Protein AF-A0A2V7W094-F1 (afdb_monomer_lite)

Radius of gyration: 11.69 Å; chains: 1; bounding box: 25×30×29 Å

Sequence (65 aa):
MRIAKVPVNDTNLKKAAIRLLGQRLVSNESLYIRSKLAPSVTQQEMDDSVLAVRKLPWATIAIVE

Secondary structure (DSSP, 8-state):
-PPPEEE--HHHHHHHHHHHHSSPPPHHHHHHHHHHS-SEEEHHHHHHHHHHHTTS-GGG-----

Foldseek 3Di:
DDQDKDFLDQVLLQVLCCVQPVDGDDPLLSVVLVVPDDRIDGNVSSNVSSVVSVVDPPVPDPPDD

Structure (mmCIF, N/CA/C/O backbone):
data_AF-A0A2V7W094-F1
#
_entry.id   AF-A0A2V7W094-F1
#
loop_
_atom_site.group_PDB
_atom_site.id
_atom_site.type_symbol
_atom_site.label_atom_id
_atom_site.label_alt_id
_atom_site.label_comp_id
_atom_site.label_asym_id
_atom_site.label_entity_id
_atom_site.label_seq_id
_atom_site.pdbx_PDB_ins_code
_atom_site.Cartn_x
_atom_site.Cartn_y
_atom_site.Cartn_z
_atom_site.occupancy
_atom_site.B_iso_or_equiv
_atom_site.auth_seq_id
_atom_site.auth_comp_id
_atom_site.auth_asym_id
_atom_site.auth_atom_id
_atom_site.pdbx_PDB_model_num
ATOM 1 N N . MET A 1 1 ? -5.643 21.203 13.656 1.00 52.38 1 MET A N 1
ATOM 2 C CA . MET A 1 1 ? -5.630 19.811 14.161 1.00 52.38 1 MET A CA 1
ATOM 3 C C . MET A 1 1 ? -4.394 19.130 13.578 1.00 52.38 1 MET A C 1
ATOM 5 O O . MET A 1 1 ? -4.263 19.129 12.362 1.00 52.38 1 MET A O 1
ATOM 9 N N . ARG A 1 2 ? -3.426 18.676 14.389 1.00 69.50 2 ARG A N 1
ATOM 10 C CA . ARG A 1 2 ? -2.248 17.962 13.856 1.00 69.50 2 ARG A CA 1
ATOM 11 C C . ARG A 1 2 ? -2.680 16.538 13.512 1.00 69.50 2 ARG A C 1
ATOM 13 O O . ARG A 1 2 ? -3.143 15.828 14.398 1.00 69.50 2 ARG A O 1
ATOM 20 N N . ILE A 1 3 ? -2.570 16.148 12.245 1.00 78.12 3 ILE A N 1
ATOM 21 C CA . ILE A 1 3 ? -2.852 14.771 11.829 1.00 78.12 3 ILE A CA 1
ATOM 22 C C . ILE A 1 3 ? -1.737 13.889 12.393 1.00 78.12 3 ILE A C 1
ATOM 24 O O . ILE A 1 3 ? -0.554 14.175 12.191 1.00 78.12 3 ILE A O 1
ATOM 28 N N . ALA A 1 4 ? -2.110 12.851 13.140 1.00 86.00 4 ALA A N 1
ATOM 29 C CA . ALA A 1 4 ? -1.149 11.914 13.699 1.00 86.00 4 ALA A CA 1
ATOM 30 C C . ALA A 1 4 ? -0.422 11.179 12.565 1.00 86.00 4 ALA A C 1
ATOM 32 O O . ALA A 1 4 ? -1.055 10.611 11.671 1.00 86.00 4 ALA A O 1
ATOM 33 N N . LYS A 1 5 ? 0.912 11.202 12.610 1.00 89.62 5 LYS A N 1
ATOM 34 C CA . LYS A 1 5 ? 1.760 10.434 11.701 1.00 89.62 5 LYS A CA 1
ATOM 35 C C . LYS A 1 5 ? 2.132 9.107 12.343 1.00 89.62 5 LYS A C 1
ATOM 37 O O . LYS A 1 5 ? 2.400 9.040 13.541 1.00 89.62 5 LYS A O 1
ATOM 42 N N . VAL A 1 6 ? 2.163 8.067 11.529 1.00 90.75 6 VAL A N 1
ATOM 43 C CA . VAL A 1 6 ? 2.577 6.718 11.889 1.00 90.75 6 VAL A CA 1
ATOM 44 C C . VAL A 1 6 ? 3.866 6.365 11.144 1.00 90.75 6 VAL A C 1
ATOM 46 O O . VAL A 1 6 ? 4.063 6.805 10.008 1.00 90.75 6 VAL A O 1
ATOM 49 N N . PRO A 1 7 ? 4.776 5.603 11.770 1.00 93.50 7 PRO A N 1
ATOM 50 C CA . PRO A 1 7 ? 6.005 5.179 11.114 1.00 93.50 7 PRO A CA 1
ATOM 51 C C . PRO A 1 7 ? 5.718 4.148 10.015 1.00 93.50 7 PRO A C 1
ATOM 53 O O . PRO A 1 7 ? 4.902 3.241 10.210 1.00 93.50 7 PRO A O 1
ATOM 56 N N . VAL A 1 8 ? 6.424 4.254 8.888 1.00 92.75 8 VAL A N 1
ATOM 57 C CA . VAL A 1 8 ? 6.339 3.298 7.771 1.00 92.75 8 VAL A CA 1
ATOM 58 C C . VAL A 1 8 ? 7.238 2.098 8.072 1.00 92.75 8 VAL A C 1
ATOM 60 O O . VAL A 1 8 ? 8.397 2.039 7.675 1.00 92.75 8 VAL A O 1
ATOM 63 N N . ASN A 1 9 ? 6.709 1.140 8.831 1.00 92.06 9 ASN A N 1
ATOM 64 C CA . ASN A 1 9 ? 7.390 -0.106 9.187 1.00 92.06 9 ASN A CA 1
ATOM 65 C C . ASN A 1 9 ? 6.556 -1.334 8.789 1.00 92.06 9 ASN A C 1
ATOM 67 O O . ASN A 1 9 ? 5.370 -1.212 8.474 1.00 92.06 9 ASN A O 1
ATOM 71 N N . ASP A 1 10 ? 7.160 -2.526 8.838 1.00 88.81 10 ASP A N 1
ATOM 72 C CA . ASP A 1 10 ? 6.495 -3.792 8.492 1.00 88.81 10 ASP A CA 1
ATOM 73 C C . ASP A 1 10 ? 5.170 -3.990 9.221 1.00 88.81 10 ASP A C 1
ATOM 75 O O . ASP A 1 10 ? 4.174 -4.396 8.626 1.00 88.81 10 ASP A O 1
ATOM 79 N N . THR A 1 11 ? 5.143 -3.695 10.519 1.00 91.75 11 THR A N 1
ATOM 80 C CA . THR A 1 11 ? 3.967 -3.915 11.360 1.00 91.75 11 THR A CA 1
ATOM 81 C C . THR A 1 11 ? 2.792 -3.051 10.912 1.00 91.75 11 THR A C 1
ATOM 83 O O . THR A 1 11 ? 1.673 -3.553 10.795 1.00 91.75 11 THR A O 1
ATOM 86 N N . ASN A 1 12 ? 3.031 -1.769 10.642 1.00 92.56 12 ASN A N 1
ATOM 87 C CA . ASN A 1 12 ? 1.994 -0.833 10.221 1.00 92.56 12 ASN A CA 1
ATOM 88 C C . ASN A 1 12 ? 1.539 -1.107 8.787 1.00 92.56 12 ASN A C 1
ATOM 90 O O . ASN A 1 12 ? 0.334 -1.165 8.545 1.00 92.56 12 ASN A O 1
ATOM 94 N N . LEU A 1 13 ? 2.470 -1.400 7.876 1.00 91.69 13 LEU A N 1
ATOM 95 C CA . LEU A 1 13 ? 2.148 -1.801 6.505 1.00 91.69 13 LEU A CA 1
ATOM 96 C C . LEU A 1 13 ? 1.338 -3.098 6.469 1.00 91.69 13 LEU A C 1
ATOM 98 O O . LEU A 1 13 ? 0.345 -3.192 5.752 1.00 91.69 13 LEU A O 1
ATOM 102 N N . LYS A 1 14 ? 1.702 -4.088 7.290 1.00 91.81 14 LYS A N 1
ATOM 103 C CA . LYS A 1 14 ? 0.953 -5.342 7.420 1.00 91.81 14 LYS A CA 1
ATOM 104 C C . LYS A 1 14 ? -0.456 -5.099 7.951 1.00 91.81 14 LYS A C 1
ATOM 106 O O . LYS A 1 14 ? -1.400 -5.675 7.420 1.00 91.81 14 LYS A O 1
ATOM 111 N N . LYS A 1 15 ? -0.614 -4.259 8.979 1.00 93.38 15 LYS A N 1
ATOM 112 C CA . LYS A 1 15 ? -1.937 -3.899 9.516 1.00 93.38 15 LYS A CA 1
ATOM 113 C C . LYS A 1 15 ? -2.793 -3.194 8.463 1.00 93.38 15 LYS A C 1
ATOM 115 O O . LYS A 1 15 ? -3.946 -3.579 8.286 1.00 93.38 15 LYS A O 1
ATOM 120 N N . ALA A 1 16 ? -2.226 -2.224 7.746 1.00 93.44 16 ALA A N 1
ATOM 121 C CA . ALA A 1 16 ? -2.912 -1.516 6.669 1.00 93.44 16 ALA A CA 1
ATOM 122 C C . ALA A 1 16 ? -3.331 -2.476 5.544 1.00 93.44 16 ALA A C 1
ATOM 124 O O . ALA A 1 16 ? -4.495 -2.499 5.158 1.00 93.44 16 ALA A O 1
ATOM 125 N N . ALA A 1 17 ? -2.431 -3.350 5.094 1.00 93.38 17 ALA A N 1
ATOM 126 C CA . ALA A 1 17 ? -2.707 -4.321 4.038 1.00 93.38 17 ALA A CA 1
ATOM 127 C C . ALA A 1 17 ? -3.785 -5.341 4.420 1.00 93.38 17 ALA A C 1
ATOM 129 O O . ALA A 1 17 ? -4.707 -5.574 3.644 1.00 93.38 17 ALA A O 1
ATOM 130 N N . ILE A 1 18 ? -3.730 -5.897 5.633 1.00 94.19 18 ILE A N 1
ATOM 131 C CA . ILE A 1 18 ? -4.776 -6.806 6.117 1.00 94.19 18 ILE A CA 1
ATOM 132 C C . ILE A 1 18 ? -6.128 -6.090 6.187 1.00 94.19 18 ILE A C 1
ATOM 134 O O . ILE A 1 18 ? -7.128 -6.658 5.761 1.00 94.19 18 ILE A O 1
ATOM 138 N N . ARG A 1 19 ? -6.165 -4.843 6.672 1.00 93.69 19 ARG A N 1
ATOM 139 C CA . ARG A 1 19 ? -7.402 -4.056 6.767 1.00 93.69 19 ARG A CA 1
ATOM 140 C C . ARG A 1 19 ? -7.998 -3.720 5.398 1.00 93.69 19 ARG A C 1
ATOM 142 O O . ARG A 1 19 ? -9.208 -3.802 5.240 1.00 93.69 19 ARG A O 1
ATOM 149 N N . LEU A 1 20 ? -7.168 -3.298 4.446 1.00 93.44 20 LEU A N 1
ATOM 150 C CA . LEU A 1 20 ? -7.622 -2.766 3.157 1.00 93.44 20 LEU A CA 1
ATOM 151 C C . LEU A 1 20 ? -7.817 -3.838 2.091 1.00 93.44 20 LEU A C 1
ATOM 153 O O . LEU A 1 20 ? -8.691 -3.714 1.242 1.00 93.44 20 LEU A O 1
ATOM 157 N N . LEU A 1 21 ? -6.965 -4.860 2.102 1.00 90.94 21 LEU A N 1
ATOM 158 C CA . LEU A 1 21 ? -6.884 -5.854 1.036 1.00 90.94 21 LEU A CA 1
ATOM 159 C C . LEU A 1 21 ? -7.309 -7.249 1.502 1.00 90.94 21 LEU A C 1
ATOM 161 O O . LEU A 1 21 ? -7.447 -8.139 0.670 1.00 90.94 21 LEU A O 1
ATOM 165 N N . GLY A 1 22 ? -7.435 -7.481 2.813 1.00 91.81 22 GLY A N 1
ATOM 166 C CA . G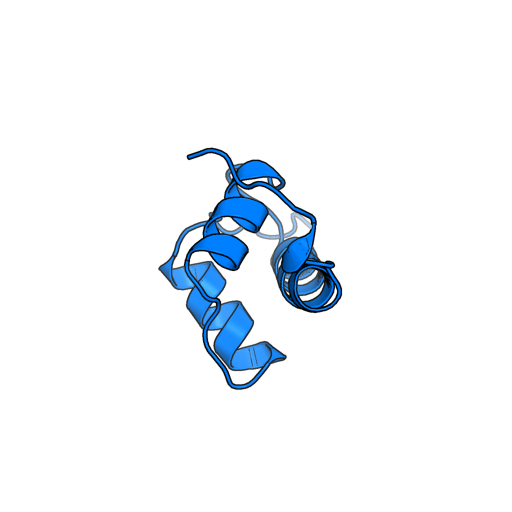LY A 1 22 ? -7.654 -8.820 3.373 1.00 91.81 22 GLY A CA 1
ATOM 167 C C . GLY A 1 22 ? -6.447 -9.757 3.237 1.00 91.81 22 GLY A C 1
ATOM 168 O O . GLY A 1 22 ? -6.532 -10.932 3.581 1.00 91.81 22 GLY A O 1
ATOM 169 N N . GLN A 1 23 ? -5.308 -9.255 2.751 1.00 90.81 23 GLN A N 1
ATOM 170 C CA . GLN A 1 23 ? -4.110 -10.042 2.466 1.00 90.81 23 GLN A CA 1
ATOM 171 C C . GLN A 1 23 ? -2.831 -9.265 2.780 1.00 90.81 23 GLN A C 1
ATOM 173 O O . GLN A 1 23 ? -2.815 -8.036 2.853 1.00 90.81 23 GLN A O 1
ATOM 178 N N . ARG A 1 24 ? -1.734 -10.000 2.977 1.00 89.44 24 ARG A N 1
ATOM 179 C CA . ARG A 1 24 ? -0.418 -9.410 3.248 1.00 89.44 24 ARG A CA 1
ATOM 180 C C . ARG A 1 24 ? 0.200 -8.865 1.963 1.00 89.44 24 ARG A C 1
ATOM 182 O O . ARG A 1 24 ? -0.056 -9.384 0.878 1.00 89.44 24 ARG A O 1
ATOM 189 N N . LEU A 1 25 ? 1.034 -7.840 2.113 1.00 88.25 25 LEU A N 1
ATOM 190 C CA . LEU A 1 25 ? 1.941 -7.425 1.048 1.00 88.25 25 LEU A CA 1
ATOM 191 C C . LEU A 1 25 ? 3.043 -8.468 0.875 1.00 88.25 25 LEU A C 1
ATOM 193 O O . LEU A 1 25 ? 3.501 -9.047 1.866 1.00 88.25 25 LEU A O 1
ATOM 197 N N . VAL A 1 26 ? 3.480 -8.683 -0.362 1.00 88.38 26 VAL A N 1
ATOM 198 C CA . VAL A 1 26 ? 4.719 -9.426 -0.629 1.00 88.38 26 VAL A CA 1
ATOM 199 C C . VAL A 1 26 ? 5.937 -8.536 -0.352 1.00 88.38 26 VAL A C 1
ATOM 201 O O . VAL A 1 26 ? 5.816 -7.309 -0.295 1.00 88.38 26 VAL A O 1
ATOM 204 N N . SER A 1 27 ? 7.122 -9.132 -0.176 1.00 85.19 27 SER A N 1
ATOM 205 C CA . SER A 1 27 ? 8.352 -8.397 0.170 1.00 85.19 27 SER A CA 1
ATOM 206 C C . SER A 1 27 ? 8.595 -7.212 -0.765 1.00 85.19 27 SER A C 1
ATOM 208 O O . SER A 1 27 ? 8.722 -6.085 -0.294 1.00 85.19 27 SER A O 1
ATOM 210 N N . ASN A 1 28 ? 8.497 -7.440 -2.075 1.00 88.38 28 ASN A N 1
ATOM 211 C CA . ASN A 1 28 ? 8.659 -6.429 -3.121 1.00 88.38 28 ASN A CA 1
ATOM 212 C C . ASN A 1 28 ? 7.712 -5.229 -2.956 1.00 88.38 28 ASN A C 1
ATOM 214 O O . ASN A 1 28 ? 8.148 -4.081 -2.994 1.00 88.38 28 ASN A O 1
ATOM 218 N N . GLU A 1 29 ? 6.428 -5.481 -2.690 1.00 89.12 29 GLU A N 1
ATOM 219 C CA . GLU A 1 29 ? 5.432 -4.430 -2.454 1.00 89.12 29 GLU A CA 1
ATOM 220 C C . GLU A 1 29 ? 5.795 -3.592 -1.223 1.00 89.12 29 GLU A C 1
ATOM 222 O O . GLU A 1 29 ? 5.805 -2.362 -1.265 1.00 89.12 29 GLU A O 1
ATOM 227 N N . SER A 1 30 ? 6.130 -4.256 -0.116 1.00 89.38 30 SER A N 1
ATOM 228 C CA . SER A 1 30 ? 6.466 -3.569 1.133 1.00 89.38 30 SER A CA 1
ATOM 229 C C . SER A 1 30 ? 7.796 -2.804 1.076 1.00 89.38 30 SER A C 1
ATOM 231 O O . SER A 1 30 ? 7.927 -1.771 1.735 1.00 89.38 30 SER A O 1
ATOM 233 N N . LEU A 1 31 ? 8.769 -3.279 0.293 1.00 89.12 31 LEU A N 1
ATOM 234 C CA . LEU A 1 31 ? 10.028 -2.580 0.023 1.00 89.12 31 LEU A CA 1
ATOM 235 C C . LEU A 1 31 ? 9.791 -1.336 -0.834 1.00 89.12 31 LEU A C 1
ATOM 237 O O . LEU A 1 31 ? 10.270 -0.254 -0.502 1.00 89.12 31 LEU A O 1
ATOM 241 N N . TYR A 1 32 ? 8.982 -1.460 -1.884 1.0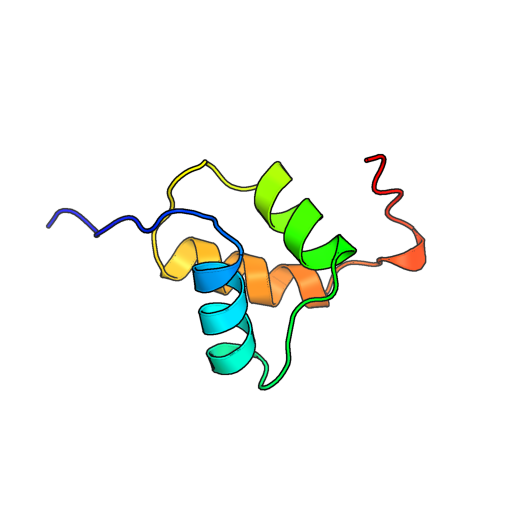0 90.19 32 TYR A N 1
ATOM 242 C CA . TYR A 1 32 ? 8.630 -0.337 -2.746 1.00 90.19 32 TYR A CA 1
ATOM 243 C C . TYR A 1 32 ? 7.903 0.780 -1.989 1.00 90.19 32 TYR A C 1
ATOM 245 O O . TYR A 1 32 ? 8.231 1.953 -2.139 1.00 90.19 32 TYR A O 1
ATOM 253 N N . ILE A 1 33 ? 6.928 0.438 -1.140 1.00 90.69 33 ILE A N 1
ATOM 254 C CA . ILE A 1 33 ? 6.220 1.453 -0.345 1.00 90.69 33 ILE A CA 1
ATOM 255 C C . ILE A 1 33 ? 7.198 2.180 0.583 1.00 90.69 33 ILE A C 1
ATOM 257 O O . ILE A 1 33 ? 7.132 3.402 0.708 1.00 90.69 33 ILE A O 1
ATOM 261 N N . ARG A 1 34 ? 8.139 1.452 1.193 1.00 90.06 34 ARG A N 1
ATOM 262 C CA . ARG A 1 34 ? 9.177 2.039 2.049 1.00 90.06 34 ARG A CA 1
ATOM 263 C C . ARG A 1 34 ? 10.141 2.955 1.306 1.00 90.06 34 ARG A C 1
ATOM 265 O O . ARG A 1 34 ? 10.566 3.943 1.889 1.00 90.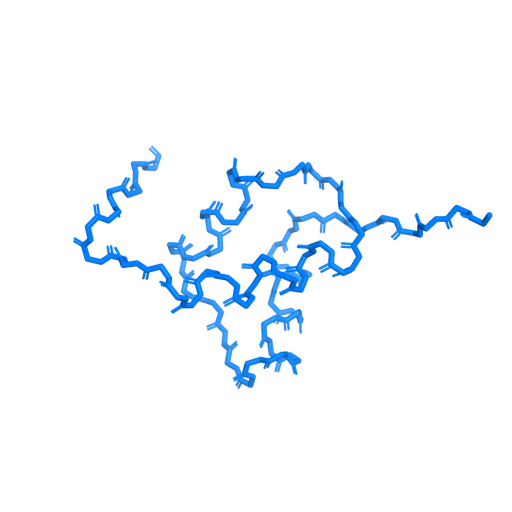06 34 ARG A O 1
ATOM 272 N N . SER A 1 35 ? 10.474 2.656 0.052 1.00 89.44 35 SER A N 1
ATOM 273 C CA . SER A 1 35 ? 11.359 3.516 -0.743 1.00 89.44 35 SER A CA 1
ATOM 274 C C . SER A 1 35 ? 10.660 4.770 -1.273 1.00 89.44 35 SER A C 1
ATOM 276 O O . SER A 1 35 ? 11.320 5.767 -1.561 1.00 89.44 35 SER A O 1
ATOM 278 N N . LYS A 1 36 ? 9.328 4.741 -1.404 1.00 90.00 36 LYS A N 1
ATOM 279 C CA . LYS A 1 36 ? 8.530 5.871 -1.904 1.00 90.00 36 LYS A CA 1
ATOM 280 C C . LYS A 1 36 ? 8.001 6.794 -0.815 1.00 90.00 36 LYS A C 1
ATOM 282 O O . LYS A 1 36 ? 7.861 7.989 -1.066 1.00 90.00 36 LYS A O 1
ATOM 287 N N . LEU A 1 37 ? 7.676 6.261 0.357 1.00 90.44 37 LEU A N 1
ATOM 288 C CA . LEU A 1 37 ? 7.122 7.048 1.452 1.00 90.44 37 LEU A CA 1
ATOM 289 C C . LEU A 1 37 ? 8.206 7.636 2.355 1.00 90.44 37 LEU A C 1
ATOM 291 O O . LEU A 1 37 ? 9.282 7.073 2.534 1.00 90.44 37 LEU A O 1
ATOM 295 N N . ALA A 1 38 ? 7.888 8.769 2.983 1.00 89.50 38 ALA A N 1
ATOM 296 C CA . ALA A 1 38 ? 8.700 9.303 4.068 1.00 89.50 38 ALA A CA 1
ATOM 297 C C . ALA A 1 38 ? 8.708 8.331 5.271 1.00 89.50 38 ALA A C 1
ATOM 299 O O . ALA A 1 38 ? 7.747 7.582 5.457 1.00 89.50 38 ALA A O 1
ATOM 300 N N . PRO A 1 39 ? 9.713 8.388 6.168 1.00 90.69 39 PRO A N 1
ATOM 301 C CA . PRO A 1 39 ? 9.791 7.500 7.337 1.00 90.69 39 PRO A CA 1
ATOM 302 C C . PRO A 1 39 ? 8.561 7.545 8.261 1.00 90.69 39 PRO A C 1
ATOM 304 O O . PRO A 1 39 ? 8.285 6.589 8.988 1.00 90.69 39 PRO A O 1
ATOM 307 N N . SER A 1 40 ? 7.810 8.652 8.237 1.00 92.50 40 SER A N 1
ATOM 308 C CA . SER A 1 40 ? 6.517 8.781 8.908 1.00 92.50 40 SER A CA 1
ATOM 309 C C . SER A 1 40 ? 5.512 9.514 8.023 1.00 92.50 40 SER A C 1
ATOM 311 O O . SER A 1 40 ? 5.806 10.580 7.475 1.00 92.50 40 SER A O 1
ATOM 313 N N . VAL A 1 41 ? 4.315 8.949 7.919 1.00 93.75 41 VAL A N 1
ATOM 314 C CA . VAL A 1 41 ? 3.221 9.436 7.069 1.00 93.75 41 VAL A CA 1
ATOM 315 C C . VAL A 1 41 ? 1.911 9.383 7.837 1.00 93.75 41 VAL A C 1
ATOM 317 O O . VAL A 1 41 ? 1.814 8.758 8.890 1.00 93.75 41 VAL A O 1
ATOM 320 N N . THR A 1 42 ? 0.886 10.054 7.347 1.00 94.44 42 THR A N 1
ATOM 321 C CA . THR A 1 42 ? -0.470 9.895 7.872 1.00 94.44 42 THR A CA 1
ATOM 322 C C . THR A 1 42 ? -1.029 8.513 7.518 1.00 94.44 42 THR A C 1
ATOM 324 O O . THR A 1 42 ? -0.577 7.860 6.578 1.00 94.44 42 THR A O 1
ATOM 327 N N . GLN A 1 43 ? -2.033 8.052 8.268 1.00 90.00 43 GLN A N 1
ATOM 328 C CA . GLN A 1 43 ? -2.710 6.782 7.964 1.00 90.00 43 GLN A CA 1
ATOM 329 C C . GLN A 1 43 ? -3.280 6.762 6.539 1.00 90.00 43 GLN A C 1
ATOM 331 O O . GLN A 1 43 ? -3.138 5.762 5.848 1.00 90.00 43 GLN A O 1
ATOM 336 N N . GLN A 1 44 ? -3.853 7.883 6.089 1.00 91.56 44 GLN A N 1
ATOM 337 C CA . GLN A 1 44 ? -4.424 8.004 4.749 1.00 91.56 44 GLN A CA 1
ATOM 338 C C . GLN A 1 44 ? -3.360 7.809 3.661 1.00 91.56 44 GLN A C 1
ATOM 340 O O . GLN A 1 44 ? -3.545 6.992 2.770 1.00 91.56 44 GLN A O 1
ATOM 345 N N . GLU A 1 45 ? -2.210 8.479 3.778 1.00 93.31 45 GLU A N 1
ATOM 346 C CA . GLU A 1 45 ? -1.110 8.342 2.809 1.00 93.31 45 GLU A CA 1
ATOM 347 C C . GLU A 1 45 ? -0.572 6.903 2.735 1.00 93.31 45 GLU A C 1
ATOM 349 O O . GLU A 1 45 ? -0.229 6.409 1.655 1.00 93.31 45 GLU A O 1
ATOM 354 N N . MET A 1 46 ? -0.503 6.214 3.880 1.00 93.81 46 MET A N 1
ATOM 355 C CA . MET A 1 46 ? -0.110 4.806 3.923 1.00 93.81 46 MET A CA 1
ATOM 356 C C . MET A 1 46 ? -1.149 3.917 3.238 1.00 93.81 46 MET A C 1
ATOM 358 O O . MET A 1 46 ? -0.778 3.056 2.442 1.00 93.81 46 MET A O 1
ATOM 362 N N . ASP A 1 47 ? -2.431 4.135 3.518 1.00 93.56 47 ASP A N 1
ATOM 363 C CA . ASP A 1 47 ? -3.528 3.374 2.926 1.00 93.56 47 ASP A CA 1
ATOM 364 C C . ASP A 1 47 ? -3.585 3.553 1.405 1.00 93.56 47 ASP A C 1
ATOM 366 O O . ASP A 1 47 ? -3.645 2.569 0.662 1.00 93.56 47 ASP A O 1
ATOM 370 N N . ASP A 1 48 ? -3.475 4.797 0.939 1.00 93.88 48 ASP A N 1
ATOM 371 C CA . A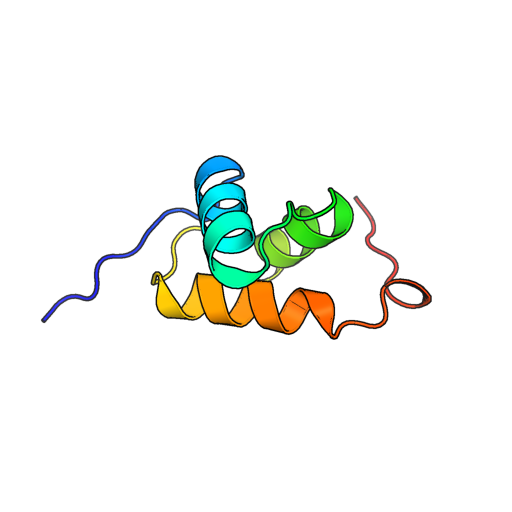SP A 1 48 ? -3.452 5.142 -0.481 1.00 93.88 48 ASP A CA 1
ATOM 372 C C . ASP A 1 48 ? -2.284 4.451 -1.192 1.00 93.88 48 ASP A C 1
ATOM 374 O O . ASP A 1 48 ? -2.450 3.881 -2.273 1.00 93.88 48 ASP A O 1
ATOM 378 N N . SER A 1 49 ? -1.111 4.418 -0.554 1.00 92.69 49 SER A N 1
ATOM 379 C CA . SER A 1 49 ? 0.069 3.737 -1.093 1.00 92.69 49 SER A CA 1
ATOM 380 C C . SER A 1 49 ? -0.107 2.224 -1.150 1.00 92.69 49 SER A C 1
ATOM 382 O O . SER A 1 49 ? 0.268 1.610 -2.146 1.00 92.69 49 SER A O 1
ATOM 384 N N . VAL A 1 50 ? -0.710 1.613 -0.125 1.00 92.88 50 VAL A N 1
ATOM 385 C CA . VAL A 1 50 ? -1.012 0.171 -0.087 1.00 92.88 50 VAL A CA 1
ATOM 386 C C . VAL A 1 50 ? -1.989 -0.220 -1.198 1.00 92.88 50 VAL A C 1
ATOM 388 O O . VAL A 1 50 ? -1.807 -1.254 -1.842 1.00 92.88 50 VAL A O 1
ATOM 391 N N . LEU A 1 51 ? -3.002 0.606 -1.464 1.00 92.50 51 LEU A N 1
ATOM 392 C CA . LEU A 1 51 ? -3.942 0.384 -2.564 1.00 92.50 51 LEU A CA 1
ATOM 393 C C . LEU A 1 51 ? -3.286 0.607 -3.933 1.00 92.50 51 LEU A C 1
ATOM 395 O O . LEU A 1 51 ? -3.521 -0.167 -4.864 1.00 92.50 51 LEU A O 1
ATOM 399 N N . ALA A 1 52 ? -2.453 1.642 -4.063 1.00 91.44 52 ALA A N 1
ATOM 400 C CA . ALA A 1 52 ? -1.748 1.958 -5.301 1.00 91.44 52 ALA A CA 1
ATOM 401 C C . ALA A 1 52 ? -0.755 0.856 -5.690 1.00 91.44 52 ALA A C 1
ATOM 403 O O . ALA A 1 52 ? -0.680 0.493 -6.864 1.00 91.44 52 ALA A O 1
ATOM 404 N N . VAL A 1 53 ? -0.060 0.267 -4.711 1.00 90.50 53 VAL A N 1
ATOM 405 C CA . VAL A 1 53 ? 0.953 -0.776 -4.933 1.00 90.50 53 VAL A CA 1
ATOM 406 C C . VAL A 1 53 ? 0.389 -1.996 -5.670 1.00 90.50 53 VAL A C 1
ATOM 408 O O . VAL A 1 53 ? 1.087 -2.620 -6.464 1.00 90.50 53 VAL A O 1
ATOM 411 N N . ARG A 1 54 ? -0.895 -2.320 -5.467 1.00 86.38 54 ARG A N 1
ATOM 412 C CA . ARG A 1 54 ? -1.564 -3.454 -6.128 1.00 86.38 54 ARG A CA 1
ATOM 41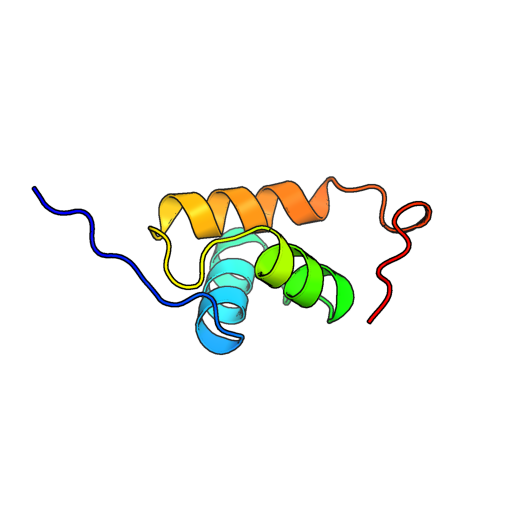3 C C . ARG A 1 54 ? -1.849 -3.227 -7.603 1.00 86.38 54 ARG A C 1
ATOM 415 O O . ARG A 1 54 ? -2.050 -4.187 -8.337 1.00 86.38 54 ARG A O 1
ATOM 422 N N . LYS A 1 55 ? -1.876 -1.969 -8.031 1.00 86.69 55 LYS A N 1
ATOM 423 C CA . LYS A 1 55 ? -2.116 -1.585 -9.425 1.00 86.69 55 LYS A CA 1
ATOM 424 C C . LYS A 1 55 ? -0.817 -1.457 -10.218 1.00 86.69 55 LYS A C 1
ATOM 426 O O . LYS A 1 55 ? -0.861 -1.130 -11.400 1.00 86.69 55 LYS A O 1
ATOM 431 N N . LEU A 1 56 ? 0.332 -1.676 -9.578 1.00 86.25 56 LEU A N 1
ATOM 43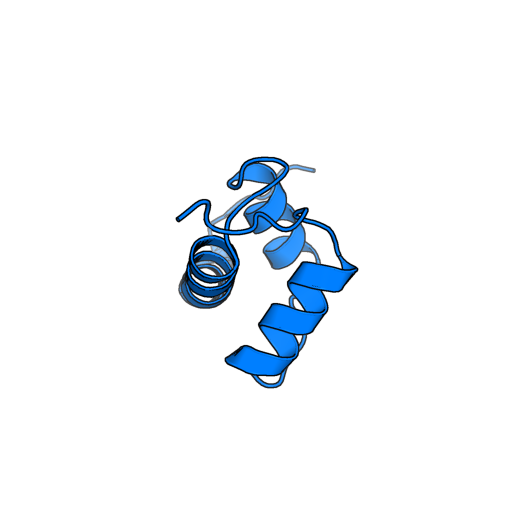2 C CA . LEU A 1 56 ? 1.624 -1.537 -10.227 1.00 86.25 56 LEU A CA 1
ATOM 433 C C . LEU A 1 56 ? 1.960 -2.766 -11.083 1.00 86.25 56 LEU A C 1
ATOM 435 O O . LEU A 1 56 ? 1.725 -3.901 -10.658 1.00 86.25 56 LEU A O 1
ATOM 439 N N . PRO A 1 57 ? 2.557 -2.566 -12.271 1.00 84.94 57 PRO A N 1
ATOM 440 C CA . PRO A 1 57 ? 3.009 -3.660 -13.120 1.00 84.94 57 PRO A CA 1
ATOM 441 C C . PRO A 1 57 ? 4.311 -4.258 -12.566 1.00 84.94 57 PRO A C 1
ATOM 443 O O . PRO A 1 57 ? 5.399 -3.994 -13.066 1.00 84.94 57 PRO A O 1
ATOM 446 N N . TRP A 1 58 ? 4.220 -5.081 -11.518 1.00 83.62 58 TRP A N 1
ATOM 447 C CA . TRP A 1 58 ? 5.394 -5.672 -10.855 1.00 83.62 58 TRP A CA 1
ATOM 448 C C . TRP A 1 58 ? 6.323 -6.445 -11.792 1.00 83.62 58 TRP A C 1
ATOM 450 O O . TRP A 1 58 ? 7.526 -6.465 -11.565 1.00 83.62 58 TRP A O 1
ATOM 460 N N . ALA A 1 59 ? 5.788 -7.023 -12.870 1.00 77.25 59 ALA A N 1
ATOM 461 C CA . ALA A 1 59 ? 6.580 -7.708 -13.890 1.00 77.25 59 ALA A CA 1
ATOM 462 C C . ALA A 1 59 ? 7.589 -6.789 -14.608 1.00 77.25 59 ALA A C 1
ATOM 464 O O . ALA A 1 59 ? 8.574 -7.277 -15.151 1.00 77.25 59 ALA A O 1
ATOM 465 N N . THR A 1 60 ? 7.359 -5.472 -14.618 1.00 76.38 60 THR A N 1
ATOM 466 C CA . THR A 1 60 ? 8.224 -4.487 -15.288 1.00 76.38 60 THR A CA 1
ATOM 467 C C . THR A 1 60 ? 9.014 -3.619 -14.311 1.00 76.38 60 THR A C 1
ATOM 469 O O . THR A 1 60 ? 9.858 -2.834 -14.733 1.00 76.38 60 THR A O 1
ATOM 472 N N . ILE A 1 61 ? 8.731 -3.710 -13.010 1.00 74.56 61 ILE A N 1
ATOM 473 C CA . ILE A 1 61 ? 9.400 -2.909 -11.984 1.00 74.56 61 ILE A CA 1
ATOM 474 C C . ILE A 1 61 ? 10.559 -3.737 -11.433 1.00 74.56 61 ILE A C 1
ATOM 476 O O . ILE A 1 61 ? 10.371 -4.589 -10.568 1.00 74.56 61 ILE A O 1
ATOM 480 N N . ALA A 1 62 ? 11.768 -3.475 -11.930 1.00 60.84 62 ALA A N 1
ATOM 481 C CA . ALA A 1 62 ? 12.983 -3.966 -11.294 1.00 60.84 62 ALA A CA 1
ATOM 482 C C . ALA A 1 62 ? 13.151 -3.248 -9.946 1.00 60.84 62 ALA A C 1
ATOM 484 O O . ALA A 1 62 ? 13.520 -2.074 -9.900 1.00 60.84 62 ALA A O 1
ATOM 485 N N . ILE A 1 63 ? 12.833 -3.932 -8.848 1.00 63.22 63 ILE A N 1
ATOM 486 C CA . ILE A 1 63 ? 13.200 -3.467 -7.510 1.00 63.22 63 ILE A CA 1
ATOM 487 C C . ILE A 1 63 ? 14.610 -3.985 -7.270 1.00 63.22 63 ILE A C 1
ATOM 489 O O . ILE A 1 63 ? 14.803 -5.176 -7.045 1.00 63.22 63 ILE A O 1
ATOM 493 N N . VAL A 1 64 ? 15.587 -3.098 -7.422 1.00 52.88 64 VAL A N 1
ATOM 494 C CA . VAL A 1 64 ? 16.969 -3.377 -7.036 1.00 52.88 64 VAL A CA 1
ATOM 495 C C . VAL A 1 64 ? 17.039 -3.169 -5.525 1.00 52.88 64 VAL A C 1
ATOM 497 O O . VAL A 1 64 ? 16.637 -2.106 -5.048 1.00 52.88 64 VAL A O 1
ATOM 500 N N . GLU A 1 65 ? 17.427 -4.221 -4.806 1.00 50.38 65 GLU A N 1
ATOM 501 C CA . GLU A 1 65 ? 17.592 -4.232 -3.345 1.00 50.38 65 GLU A CA 1
ATOM 502 C C . GLU A 1 65 ? 18.784 -3.373 -2.903 1.00 50.38 65 GLU A C 1
ATOM 504 O O . GLU A 1 65 ? 19.825 -3.404 -3.603 1.00 50.38 65 GLU A O 1
#

pLDDT: mean 86.84, std 10.25, range [50.38, 94.44]